Protein AF-A0A4Q2ZAC1-F1 (afdb_monomer_lite)

Radius of gyration: 15.21 Å; chains: 1; bounding box: 29×31×47 Å

Secondary structure (DSSP, 8-state):
-HHHHHHHHHHHHHHHHHHHHHHTTS-HHHHHHHHHHHHHHHHHTT-HHHHHHHHHHHHHHHHHHHHHHHHHHHHHT-

Structure (mmCIF, N/CA/C/O backbone):
data_AF-A0A4Q2ZAC1-F1
#
_entry.id   AF-A0A4Q2ZAC1-F1
#
loop_
_atom_site.group_PDB
_atom_site.id
_atom_site.type_symbol
_atom_site.label_atom_id
_atom_site.label_alt_id
_atom_site.label_comp_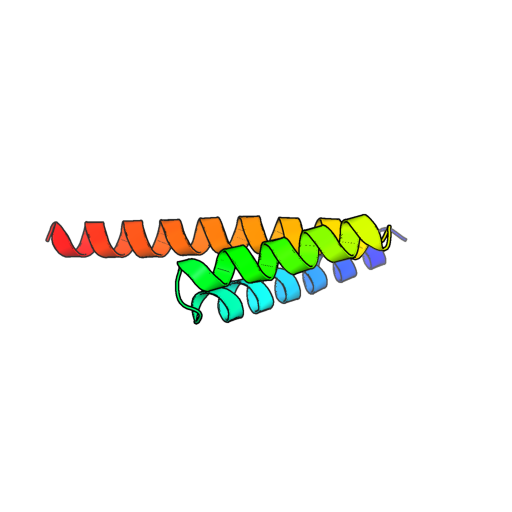id
_atom_site.label_asym_id
_atom_site.label_entity_id
_atom_site.label_seq_id
_atom_site.pdbx_PDB_ins_code
_atom_site.Cartn_x
_atom_site.Cartn_y
_atom_site.Cartn_z
_atom_site.occupancy
_atom_site.B_iso_or_equiv
_atom_site.auth_seq_id
_atom_site.auth_comp_id
_atom_site.auth_asym_id
_atom_site.auth_atom_id
_atom_site.pdbx_PDB_model_num
ATOM 1 N N . MET A 1 1 ? 18.342 22.986 -12.432 1.00 56.97 1 MET A N 1
ATOM 2 C CA . MET A 1 1 ? 18.035 21.539 -12.364 1.00 56.97 1 MET A CA 1
ATOM 3 C C . MET A 1 1 ? 17.640 21.066 -10.964 1.00 56.97 1 MET A C 1
ATOM 5 O O . MET A 1 1 ? 16.656 20.358 -10.890 1.00 56.97 1 MET A O 1
ATOM 9 N N . ARG A 1 2 ? 18.277 21.503 -9.860 1.00 59.12 2 ARG A N 1
ATOM 10 C CA . ARG A 1 2 ? 17.898 21.052 -8.496 1.00 59.12 2 ARG A CA 1
ATOM 11 C C . ARG A 1 2 ? 16.490 21.451 -8.015 1.00 59.12 2 ARG A C 1
ATOM 13 O O . ARG A 1 2 ? 15.902 20.725 -7.226 1.00 59.12 2 ARG A O 1
ATOM 20 N N . GLU A 1 3 ? 15.947 22.581 -8.470 1.00 55.00 3 GLU A N 1
ATOM 21 C CA . GLU A 1 3 ? 14.619 23.053 -8.028 1.00 55.00 3 GLU A CA 1
ATOM 22 C C . GLU A 1 3 ? 13.458 22.264 -8.656 1.00 55.00 3 GLU A C 1
ATOM 24 O O . GLU A 1 3 ? 12.428 22.089 -8.016 1.00 55.00 3 GLU A O 1
ATOM 29 N N . GLN A 1 4 ? 13.627 21.727 -9.872 1.00 52.84 4 GLN A N 1
ATOM 30 C CA . GLN A 1 4 ? 12.611 20.873 -10.508 1.00 52.84 4 GLN A CA 1
ATOM 31 C C . GLN A 1 4 ? 12.504 19.510 -9.810 1.00 52.84 4 GLN A C 1
ATOM 33 O O . GLN A 1 4 ? 11.394 19.066 -9.533 1.00 52.84 4 GLN A O 1
ATOM 38 N N . GLU A 1 5 ? 13.637 18.914 -9.415 1.00 53.62 5 GLU A N 1
ATOM 39 C CA . GLU A 1 5 ? 13.650 17.668 -8.632 1.00 53.62 5 GLU A CA 1
ATOM 40 C C . GLU A 1 5 ? 12.971 17.836 -7.261 1.00 53.62 5 GLU A C 1
ATOM 42 O O . GLU A 1 5 ? 12.262 16.940 -6.809 1.00 53.62 5 GLU A O 1
ATOM 47 N N . GLN A 1 6 ? 13.136 18.987 -6.594 1.00 51.38 6 GLN A N 1
ATOM 48 C CA . GLN A 1 6 ? 12.488 19.238 -5.299 1.00 51.38 6 GLN A CA 1
ATOM 49 C C . GLN A 1 6 ? 10.963 19.371 -5.407 1.00 51.38 6 GLN A C 1
ATOM 51 O O . GLN A 1 6 ? 10.251 18.777 -4.598 1.00 51.38 6 GLN A O 1
ATOM 56 N N . VAL A 1 7 ? 10.455 20.087 -6.415 1.00 56.53 7 VAL A N 1
ATOM 57 C CA . VAL A 1 7 ? 9.005 20.269 -6.612 1.00 56.53 7 VAL A CA 1
ATOM 58 C C . VAL A 1 7 ? 8.324 18.954 -7.008 1.00 56.53 7 VAL A C 1
ATOM 60 O O . VAL A 1 7 ? 7.254 18.638 -6.486 1.00 56.53 7 VAL A O 1
ATOM 63 N N . GLU A 1 8 ? 8.952 18.139 -7.863 1.00 53.06 8 GLU A N 1
ATOM 64 C CA . GLU A 1 8 ? 8.440 16.801 -8.196 1.00 53.06 8 GLU A CA 1
ATOM 65 C C . GLU A 1 8 ? 8.456 15.861 -6.982 1.00 53.06 8 GLU A C 1
ATOM 67 O O . GLU A 1 8 ? 7.510 15.096 -6.777 1.00 53.06 8 GLU A O 1
ATOM 72 N N . MET A 1 9 ? 9.480 15.934 -6.123 1.00 54.97 9 MET A N 1
ATOM 73 C CA . MET A 1 9 ? 9.536 15.133 -4.895 1.00 54.97 9 MET A CA 1
ATOM 74 C C . MET A 1 9 ? 8.459 15.521 -3.872 1.00 54.97 9 MET A C 1
ATOM 76 O O . MET A 1 9 ? 7.925 14.626 -3.204 1.00 54.97 9 MET A O 1
ATOM 80 N N . GLU A 1 10 ? 8.130 16.810 -3.745 1.00 54.81 10 GLU A N 1
ATOM 81 C CA . GLU A 1 10 ? 7.058 17.299 -2.868 1.00 54.81 10 GLU A CA 1
ATOM 82 C C . GLU A 1 10 ? 5.669 16.904 -3.392 1.00 54.81 10 GLU A C 1
ATOM 84 O O . GLU A 1 10 ? 4.881 16.326 -2.640 1.00 54.81 10 GLU A O 1
ATOM 89 N N . GLN A 1 11 ? 5.402 17.074 -4.692 1.00 58.47 11 GLN A N 1
ATOM 90 C CA . GLN A 1 11 ? 4.144 16.632 -5.315 1.00 58.47 11 GLN A CA 1
ATOM 91 C C . GLN A 1 11 ? 3.973 15.105 -5.276 1.00 58.47 11 GLN A C 1
ATOM 93 O O . GLN A 1 11 ? 2.882 14.595 -5.005 1.00 58.47 11 GLN A O 1
ATOM 98 N N . ALA A 1 12 ? 5.060 14.350 -5.461 1.00 59.59 12 ALA A N 1
ATOM 99 C CA . ALA A 1 12 ? 5.053 12.904 -5.260 1.00 59.59 12 ALA A CA 1
ATOM 100 C C . ALA A 1 12 ? 4.770 12.539 -3.793 1.00 59.59 12 ALA A C 1
ATOM 102 O O . ALA A 1 12 ? 4.143 11.518 -3.516 1.00 59.59 12 ALA A O 1
ATOM 103 N N . GLY A 1 13 ? 5.202 13.360 -2.830 1.00 66.56 13 GLY A N 1
ATOM 104 C CA . GLY A 1 13 ? 4.852 13.208 -1.417 1.00 66.56 13 GLY A CA 1
ATOM 105 C C . GLY A 1 13 ? 3.339 13.246 -1.179 1.00 66.56 13 GLY A C 1
ATOM 106 O O . GLY A 1 13 ? 2.807 12.365 -0.488 1.00 66.56 13 GLY A O 1
ATOM 107 N N . ASP A 1 14 ? 2.654 14.197 -1.813 1.00 83.62 14 ASP A N 1
ATOM 108 C CA . ASP A 1 14 ? 1.199 14.342 -1.743 1.00 83.62 14 ASP A CA 1
ATOM 109 C C . ASP A 1 14 ? 0.472 13.163 -2.394 1.00 83.62 14 ASP A C 1
ATOM 111 O O . ASP A 1 14 ? -0.453 12.602 -1.799 1.00 83.62 14 ASP A O 1
ATOM 115 N N . GLU A 1 15 ? 0.923 12.707 -3.564 1.00 92.38 15 GLU A N 1
ATOM 116 C CA . GLU A 1 15 ? 0.318 11.551 -4.231 1.00 92.38 15 GLU A CA 1
ATOM 117 C C . GLU A 1 15 ? 0.441 10.272 -3.382 1.00 92.38 15 GLU A C 1
ATOM 119 O O . GLU A 1 15 ? -0.537 9.539 -3.192 1.00 92.38 15 GLU A O 1
ATOM 124 N N . ILE A 1 16 ? 1.619 10.009 -2.805 1.00 95.06 16 ILE A N 1
ATOM 125 C CA . ILE A 1 16 ? 1.841 8.848 -1.930 1.00 95.06 16 ILE A CA 1
ATOM 126 C C . ILE A 1 16 ? 0.906 8.891 -0.715 1.00 95.06 16 ILE A C 1
ATOM 128 O O . ILE A 1 16 ? 0.359 7.857 -0.311 1.00 95.06 16 ILE A O 1
ATOM 132 N N . ALA A 1 17 ? 0.710 10.073 -0.124 1.00 92.19 17 ALA A N 1
ATOM 133 C CA . ALA A 1 17 ? -0.187 10.256 1.009 1.00 92.19 17 ALA A CA 1
ATOM 134 C C . ALA A 1 17 ? -1.659 10.029 0.626 1.00 92.19 17 ALA A C 1
ATOM 136 O O . ALA A 1 17 ? -2.380 9.342 1.361 1.00 92.19 17 ALA A O 1
ATOM 137 N N . GLN A 1 18 ? -2.093 10.544 -0.527 1.00 94.69 18 GLN A N 1
ATOM 138 C CA . GLN A 1 18 ? -3.451 10.364 -1.044 1.00 94.69 18 GLN A CA 1
ATOM 139 C C . GLN A 1 18 ? -3.743 8.893 -1.358 1.00 94.69 18 GLN A C 1
ATOM 141 O O . GLN A 1 18 ? -4.750 8.346 -0.897 1.00 94.69 18 GLN A O 1
ATOM 146 N N . LEU A 1 19 ? -2.833 8.214 -2.062 1.00 96.12 19 LEU A N 1
ATOM 147 C CA . LEU A 1 19 ? -2.963 6.791 -2.374 1.00 96.12 19 LEU A CA 1
ATOM 148 C C . LEU A 1 19 ? -3.026 5.953 -1.095 1.00 96.12 19 LEU A C 1
ATOM 150 O O . LEU A 1 19 ? -3.956 5.164 -0.927 1.00 96.12 19 LEU A O 1
ATOM 154 N N . ALA A 1 20 ? -2.100 6.153 -0.153 1.00 95.44 20 ALA A N 1
ATOM 155 C CA . ALA A 1 20 ? -2.109 5.419 1.111 1.00 95.44 20 ALA A CA 1
ATOM 156 C C . ALA A 1 20 ? -3.418 5.631 1.895 1.00 95.44 20 ALA A C 1
ATOM 158 O O . ALA A 1 20 ? -3.968 4.675 2.441 1.00 95.44 20 ALA A O 1
ATOM 159 N N . SER A 1 21 ? -3.958 6.853 1.901 1.00 93.31 21 SER A N 1
ATOM 160 C CA . SER A 1 21 ? -5.234 7.166 2.560 1.00 93.31 21 SER A CA 1
ATOM 161 C C . SER A 1 21 ? -6.424 6.488 1.876 1.00 93.31 21 SER A C 1
ATOM 163 O O . SER A 1 21 ? -7.305 5.971 2.557 1.00 93.31 21 SER A O 1
ATOM 165 N N . LYS A 1 22 ? -6.428 6.387 0.542 1.00 95.12 22 LYS A N 1
ATOM 166 C CA . LYS A 1 22 ? -7.449 5.628 -0.198 1.00 95.12 22 LYS A CA 1
ATOM 167 C C . LYS A 1 22 ? -7.426 4.141 0.166 1.00 95.12 22 LYS A C 1
ATOM 169 O O . LYS A 1 22 ? -8.477 3.545 0.390 1.00 95.12 22 LYS A O 1
ATOM 174 N N . TYR A 1 23 ? -6.239 3.546 0.283 1.00 95.44 23 TYR A N 1
ATOM 175 C CA . TYR A 1 23 ? -6.085 2.142 0.681 1.00 95.44 23 TYR A CA 1
ATOM 176 C C . TYR A 1 23 ? -6.474 1.870 2.142 1.00 95.44 23 TYR A C 1
ATOM 178 O O . TYR A 1 23 ? -6.852 0.746 2.463 1.00 95.44 23 TYR A O 1
ATOM 186 N N . MET A 1 24 ? -6.447 2.880 3.019 1.00 93.88 24 MET A N 1
ATOM 187 C CA . MET A 1 24 ? -6.953 2.757 4.395 1.00 93.88 24 MET A CA 1
ATOM 188 C C . MET A 1 24 ?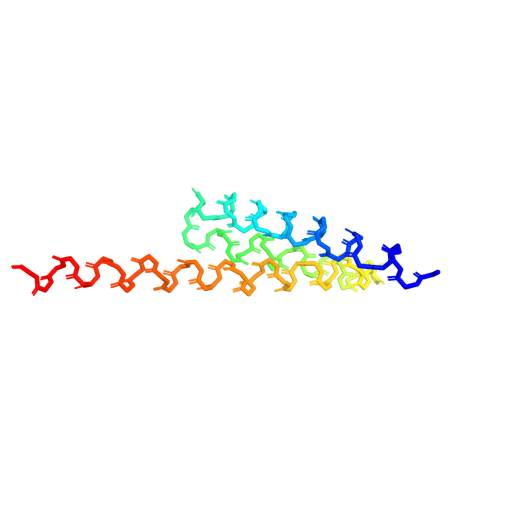 -8.465 2.520 4.475 1.00 93.88 24 MET A C 1
ATOM 190 O O . MET A 1 24 ? -8.931 2.045 5.508 1.00 93.88 24 MET A O 1
ATOM 194 N N . LEU A 1 25 ? -9.222 2.860 3.427 1.00 93.56 25 LEU A N 1
ATOM 195 C CA . LEU A 1 25 ? -10.674 2.656 3.368 1.00 93.56 25 LEU A CA 1
ATOM 196 C C . LEU A 1 25 ? -11.055 1.219 2.992 1.00 93.56 25 LEU A C 1
ATOM 198 O O . LEU A 1 25 ? -12.215 0.836 3.110 1.00 93.56 25 LEU A O 1
ATOM 202 N N . LEU A 1 26 ? -10.091 0.429 2.517 1.00 93.38 26 LEU A N 1
ATOM 203 C CA . LEU A 1 26 ? -10.310 -0.966 2.166 1.00 93.38 26 LEU A CA 1
ATOM 204 C C . LEU A 1 26 ? -10.152 -1.872 3.395 1.00 93.38 26 LEU A C 1
ATOM 206 O O . LEU A 1 26 ? -9.378 -1.549 4.303 1.00 93.38 26 LEU A O 1
ATOM 210 N N . PRO A 1 27 ? -10.808 -3.048 3.397 1.00 92.12 27 PRO A N 1
ATOM 211 C CA . PRO A 1 27 ? -10.547 -4.083 4.389 1.00 92.12 27 PRO A CA 1
ATOM 212 C C . PRO A 1 27 ? -9.053 -4.422 4.475 1.00 92.12 27 PRO A C 1
ATOM 214 O O . PRO A 1 27 ? -8.334 -4.398 3.471 1.00 92.12 27 PRO A O 1
ATOM 217 N N . GLU A 1 28 ? -8.582 -4.771 5.675 1.00 86.50 28 GLU A N 1
ATOM 218 C CA . GLU A 1 28 ? -7.157 -5.016 5.932 1.00 86.50 28 GLU A CA 1
ATOM 219 C C . GLU A 1 28 ? -6.558 -6.115 5.044 1.00 86.50 28 GLU A C 1
ATOM 221 O O . GLU A 1 28 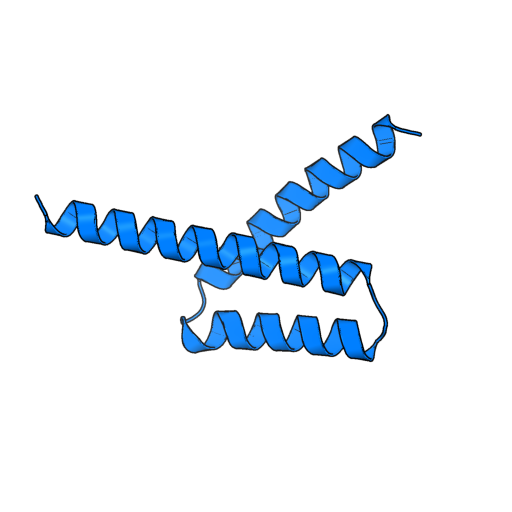? -5.437 -5.958 4.558 1.00 86.50 28 GLU A O 1
ATOM 226 N N . ALA A 1 29 ? -7.313 -7.180 4.776 1.00 85.50 29 ALA A N 1
ATOM 227 C CA . ALA A 1 29 ? -6.880 -8.233 3.862 1.00 85.50 29 ALA A CA 1
ATOM 228 C C . ALA A 1 29 ? -6.661 -7.690 2.434 1.00 85.50 29 ALA A C 1
ATOM 230 O O . ALA A 1 29 ? -5.636 -7.949 1.808 1.00 85.50 29 ALA A O 1
ATOM 231 N N . SER A 1 30 ? -7.578 -6.850 1.947 1.00 91.81 30 SER A N 1
ATOM 232 C CA . SER A 1 30 ? -7.590 -6.380 0.557 1.00 91.81 30 SER A CA 1
ATOM 233 C C . SER A 1 30 ? -6.602 -5.247 0.270 1.00 91.81 30 SER A C 1
ATOM 235 O O . SER A 1 30 ? -6.141 -5.101 -0.864 1.00 91.81 30 SER A O 1
ATOM 237 N N . ARG A 1 31 ? -6.273 -4.405 1.262 1.00 94.19 31 ARG A N 1
ATOM 238 C CA . ARG A 1 31 ? -5.415 -3.224 1.038 1.00 94.19 31 ARG A CA 1
ATOM 239 C C . ARG A 1 31 ? -3.982 -3.600 0.651 1.00 94.19 31 ARG A C 1
ATOM 241 O O . ARG A 1 31 ? -3.422 -3.013 -0.271 1.00 94.19 31 ARG A O 1
ATOM 248 N N . TYR A 1 32 ? -3.395 -4.586 1.332 1.00 94.19 32 TYR A N 1
ATOM 249 C CA . TYR A 1 32 ? -2.015 -5.009 1.079 1.00 94.19 32 TYR A CA 1
ATOM 250 C C . TYR A 1 32 ? -1.909 -5.921 -0.140 1.00 94.19 32 TYR A C 1
ATOM 252 O O . TYR A 1 32 ? -0.908 -5.856 -0.853 1.00 94.19 32 TYR A O 1
ATOM 260 N N . GLU A 1 33 ? -2.945 -6.714 -0.412 1.00 96.44 33 GLU A N 1
ATOM 261 C CA . GLU A 1 33 ? -3.032 -7.547 -1.610 1.00 96.44 33 GLU A CA 1
ATOM 262 C C . GLU A 1 33 ? -3.003 -6.685 -2.876 1.00 96.44 33 GLU A C 1
ATOM 264 O O . GLU A 1 33 ? -2.124 -6.849 -3.717 1.00 96.44 33 GLU A O 1
ATOM 269 N N . LYS A 1 34 ? -3.876 -5.674 -2.968 1.00 96.25 34 LYS A N 1
ATOM 270 C CA . LYS A 1 34 ? -3.922 -4.778 -4.133 1.00 96.25 34 LYS A CA 1
ATOM 271 C C . LYS A 1 34 ? -2.614 -4.014 -4.356 1.00 96.25 34 LYS A C 1
ATOM 273 O O . LYS A 1 34 ? -2.167 -3.896 -5.493 1.00 96.25 34 LYS A O 1
ATOM 278 N N . ILE A 1 35 ? -1.969 -3.528 -3.291 1.00 96.44 35 ILE A N 1
ATOM 279 C CA . ILE A 1 35 ? -0.646 -2.892 -3.409 1.00 96.44 35 ILE A CA 1
ATOM 280 C C . ILE A 1 35 ? 0.402 -3.900 -3.893 1.00 96.44 35 ILE A C 1
ATOM 282 O O . ILE A 1 35 ? 1.238 -3.557 -4.725 1.00 96.44 35 ILE A O 1
ATOM 286 N N . SER A 1 36 ? 0.345 -5.146 -3.419 1.00 96.94 36 SER A N 1
ATOM 287 C CA . SER A 1 36 ? 1.238 -6.209 -3.892 1.00 96.94 36 SER A CA 1
ATOM 288 C C . SER A 1 36 ? 1.032 -6.492 -5.381 1.00 96.94 36 SER A C 1
ATOM 290 O O . SER A 1 36 ? 2.018 -6.593 -6.101 1.00 96.94 36 SER A O 1
ATOM 292 N N . CYS A 1 37 ? -0.212 -6.501 -5.876 1.00 97.88 37 CYS A N 1
ATOM 293 C CA . CYS A 1 37 ? -0.490 -6.622 -7.311 1.00 97.88 37 CYS A CA 1
ATOM 294 C C . CYS A 1 37 ? 0.163 -5.498 -8.127 1.00 97.88 37 CYS A C 1
ATOM 296 O O . CYS A 1 37 ? 0.744 -5.764 -9.178 1.00 97.88 37 CYS A O 1
ATOM 298 N N . HIS A 1 38 ? 0.102 -4.253 -7.648 1.00 97.69 38 HIS A N 1
ATOM 299 C CA . HIS A 1 38 ? 0.755 -3.130 -8.321 1.00 97.69 38 HIS A CA 1
ATOM 300 C C . HIS A 1 38 ? 2.283 -3.264 -8.349 1.00 97.69 38 HIS A C 1
ATOM 302 O O . HIS A 1 38 ? 2.888 -3.024 -9.389 1.00 97.69 38 HIS A O 1
ATOM 308 N N . ILE A 1 39 ? 2.895 -3.699 -7.242 1.00 97.62 39 ILE A N 1
ATOM 309 C CA . ILE A 1 39 ? 4.340 -3.966 -7.157 1.00 97.62 39 ILE A CA 1
ATOM 310 C C . ILE A 1 39 ? 4.738 -5.076 -8.137 1.00 97.62 39 ILE A C 1
ATOM 312 O O . ILE A 1 39 ? 5.675 -4.900 -8.909 1.00 97.62 39 ILE A O 1
ATOM 316 N N . SER A 1 40 ? 4.015 -6.200 -8.147 1.00 98.06 40 SER A N 1
ATOM 317 C CA . SER A 1 40 ? 4.289 -7.319 -9.056 1.00 98.06 40 SER A CA 1
ATOM 318 C C . SER A 1 40 ? 4.155 -6.918 -10.521 1.00 98.06 40 SER A C 1
ATOM 320 O O . SER A 1 40 ? 4.980 -7.318 -11.341 1.00 98.06 40 SER A O 1
ATOM 322 N N . ARG A 1 41 ? 3.148 -6.103 -10.852 1.00 98.00 41 ARG A N 1
ATOM 323 C CA . ARG A 1 41 ? 2.975 -5.575 -12.204 1.00 98.00 41 ARG A CA 1
ATOM 324 C C . ARG A 1 41 ? 4.116 -4.638 -12.592 1.00 98.00 41 ARG A C 1
ATOM 326 O O . ARG A 1 41 ? 4.723 -4.861 -13.626 1.00 98.00 41 ARG A O 1
ATOM 333 N N . ALA A 1 42 ? 4.465 -3.668 -11.747 1.00 97.38 42 ALA A N 1
ATOM 334 C CA . ALA A 1 42 ? 5.572 -2.748 -12.014 1.00 97.38 42 ALA A CA 1
ATOM 335 C C . ALA A 1 42 ? 6.911 -3.484 -12.187 1.00 97.38 42 ALA A C 1
ATOM 337 O O . ALA A 1 42 ? 7.698 -3.138 -13.063 1.00 97.38 42 ALA A O 1
ATOM 338 N N . LEU A 1 43 ? 7.139 -4.539 -11.396 1.00 97.25 43 LEU A N 1
ATOM 339 C CA . LEU A 1 43 ? 8.305 -5.408 -11.533 1.00 97.25 43 LEU A CA 1
ATOM 340 C C . LEU A 1 43 ? 8.303 -6.173 -12.865 1.00 97.25 43 LEU A C 1
ATOM 342 O O . LEU A 1 43 ? 9.336 -6.248 -13.521 1.00 97.25 43 LEU A O 1
ATOM 346 N N . THR A 1 44 ? 7.153 -6.727 -13.262 1.00 97.88 44 THR A N 1
ATOM 347 C CA . THR A 1 44 ? 6.997 -7.467 -14.530 1.00 97.88 44 THR A CA 1
ATOM 348 C C . THR A 1 44 ? 7.184 -6.549 -15.736 1.00 97.88 44 THR A C 1
ATOM 350 O O . THR A 1 44 ? 7.855 -6.916 -16.695 1.00 97.88 44 THR A O 1
ATOM 353 N N . ASP A 1 45 ? 6.633 -5.340 -15.654 1.00 97.12 45 ASP A N 1
ATOM 354 C CA . ASP A 1 45 ? 6.677 -4.330 -16.709 1.00 97.12 45 ASP A CA 1
ATOM 355 C C . ASP A 1 45 ? 8.038 -3.597 -16.750 1.00 97.12 45 ASP A C 1
ATOM 357 O O . ASP A 1 45 ? 8.283 -2.797 -17.651 1.00 97.12 45 ASP A O 1
ATOM 361 N N . GLY A 1 46 ? 8.935 -3.842 -15.782 1.00 96.38 46 GLY A N 1
ATOM 362 C CA . GLY A 1 46 ? 10.238 -3.176 -15.677 1.00 96.38 46 GLY A CA 1
ATOM 363 C C . GLY A 1 46 ? 10.157 -1.679 -15.348 1.00 96.38 46 GLY A C 1
ATOM 364 O O . GLY A 1 46 ? 11.124 -0.950 -15.571 1.00 96.38 46 GLY A O 1
ATOM 365 N N . ASN A 1 47 ? 9.019 -1.204 -14.829 1.00 97.25 47 ASN A N 1
ATOM 366 C CA . ASN A 1 47 ? 8.804 0.202 -14.499 1.00 97.25 47 ASN A CA 1
ATOM 367 C C . ASN A 1 47 ? 9.272 0.513 -13.067 1.00 97.25 47 ASN A C 1
ATOM 369 O O . ASN A 1 47 ? 8.535 0.339 -12.091 1.00 97.25 47 ASN A O 1
ATOM 373 N N . TRP A 1 48 ? 10.510 0.993 -12.946 1.00 94.31 48 TRP A N 1
ATOM 374 C CA . TRP A 1 48 ? 11.147 1.295 -11.662 1.00 94.31 48 TRP A CA 1
ATOM 375 C C . TRP A 1 48 ? 10.503 2.462 -10.906 1.00 94.31 48 TRP A C 1
ATOM 377 O O . TRP A 1 48 ? 10.471 2.432 -9.672 1.00 94.31 48 TRP A O 1
ATOM 387 N N . ASP A 1 49 ? 9.945 3.445 -11.615 1.00 94.31 49 ASP A N 1
ATOM 388 C CA . ASP A 1 49 ? 9.281 4.595 -10.994 1.00 94.31 49 ASP A CA 1
ATOM 389 C C . ASP A 1 49 ? 7.982 4.166 -10.314 1.00 94.31 49 ASP A C 1
ATOM 391 O O . ASP A 1 49 ? 7.761 4.461 -9.133 1.00 94.31 49 ASP A O 1
ATOM 395 N N . ASP A 1 50 ? 7.165 3.371 -11.012 1.00 95.12 50 ASP A N 1
ATOM 396 C CA . ASP A 1 50 ? 5.964 2.774 -10.426 1.00 95.12 50 ASP A CA 1
ATOM 397 C C . ASP A 1 50 ? 6.323 1.829 -9.278 1.00 95.12 50 ASP A C 1
ATOM 399 O O . ASP A 1 50 ? 5.675 1.850 -8.228 1.00 95.12 50 ASP A O 1
ATOM 403 N N . LEU A 1 51 ? 7.378 1.024 -9.426 1.00 96.44 51 LEU A N 1
ATOM 404 C CA . LEU A 1 51 ? 7.816 0.122 -8.367 1.00 96.44 51 LEU A CA 1
ATOM 405 C C . LEU A 1 51 ? 8.163 0.902 -7.088 1.00 96.44 51 LEU A C 1
ATOM 407 O O . LEU A 1 51 ? 7.645 0.596 -6.007 1.00 96.44 51 LEU A O 1
ATOM 411 N N . ASN A 1 52 ? 8.987 1.947 -7.207 1.00 95.44 52 ASN A N 1
ATOM 412 C CA . ASN A 1 52 ? 9.363 2.812 -6.089 1.00 95.44 52 ASN A CA 1
ATOM 413 C C . ASN A 1 52 ? 8.131 3.495 -5.471 1.00 95.44 52 ASN A C 1
ATOM 415 O O . ASN A 1 52 ? 7.940 3.471 -4.249 1.00 95.44 52 ASN A O 1
ATOM 419 N N . LYS A 1 53 ? 7.239 4.031 -6.310 1.00 96.00 53 LYS A N 1
ATOM 420 C CA . LYS A 1 53 ? 5.970 4.628 -5.885 1.00 96.00 53 LYS A CA 1
ATOM 421 C C . LYS A 1 53 ? 5.147 3.660 -5.039 1.00 96.00 53 LYS A C 1
ATOM 423 O O . LYS A 1 53 ? 4.790 3.991 -3.906 1.00 96.00 53 LYS A O 1
ATOM 428 N N . TRP A 1 54 ? 4.889 2.444 -5.516 1.00 97.19 54 TRP A N 1
ATOM 429 C CA . TRP A 1 54 ? 4.058 1.480 -4.789 1.00 97.19 54 TRP A CA 1
ATOM 430 C C . TRP A 1 54 ? 4.709 0.984 -3.491 1.00 97.19 54 TRP A C 1
ATOM 432 O O . TRP A 1 54 ? 4.007 0.786 -2.493 1.00 97.19 54 TRP A O 1
ATOM 442 N N . HIS A 1 55 ? 6.042 0.886 -3.432 1.00 97.62 55 HIS A N 1
ATOM 443 C CA . HIS A 1 55 ? 6.758 0.638 -2.175 1.00 97.62 55 HIS A CA 1
ATOM 444 C C . HIS A 1 55 ? 6.596 1.785 -1.167 1.00 97.62 55 HIS A C 1
ATOM 446 O O . HIS A 1 55 ? 6.324 1.534 0.015 1.00 97.62 55 HIS A O 1
ATOM 452 N N . ARG A 1 56 ? 6.692 3.042 -1.615 1.00 96.69 56 ARG A N 1
ATOM 453 C CA . ARG A 1 56 ? 6.456 4.221 -0.765 1.00 96.69 56 ARG A CA 1
ATOM 454 C C . ARG A 1 56 ? 5.012 4.272 -0.255 1.00 96.69 56 ARG A C 1
ATOM 456 O O . ARG A 1 56 ? 4.809 4.513 0.939 1.00 96.69 56 ARG A O 1
ATOM 463 N N . VAL A 1 57 ? 4.021 3.955 -1.099 1.00 96.81 57 VAL A N 1
ATOM 464 C CA . VAL A 1 57 ? 2.609 3.818 -0.683 1.00 96.81 57 VAL A CA 1
ATOM 465 C C . VAL A 1 57 ? 2.463 2.737 0.389 1.00 96.81 57 VAL A C 1
ATOM 467 O O . VAL A 1 57 ? 1.875 2.999 1.440 1.00 96.81 57 VAL A O 1
ATOM 470 N N . ARG A 1 58 ? 3.046 1.545 0.184 1.00 96.44 58 ARG A N 1
ATOM 471 C CA . ARG A 1 58 ? 3.004 0.436 1.156 1.00 96.44 58 ARG A CA 1
ATOM 472 C C . ARG A 1 58 ? 3.563 0.842 2.520 1.00 96.44 58 ARG A C 1
ATOM 474 O O . ARG A 1 58 ? 2.962 0.542 3.557 1.00 96.44 58 ARG A O 1
ATOM 481 N N . LEU A 1 59 ? 4.701 1.534 2.528 1.00 95.94 59 LEU A N 1
ATOM 482 C CA . LEU A 1 59 ? 5.335 2.009 3.755 1.00 95.94 59 LEU A CA 1
ATOM 483 C C . LEU A 1 59 ? 4.459 3.041 4.475 1.00 95.94 59 LEU A C 1
ATOM 485 O O . LEU A 1 59 ? 4.239 2.928 5.685 1.00 95.94 59 LEU A O 1
ATOM 489 N N . ARG A 1 60 ? 3.932 4.032 3.745 1.00 95.12 60 ARG A N 1
ATOM 490 C CA . ARG A 1 60 ? 3.056 5.066 4.312 1.00 95.12 60 ARG A CA 1
ATOM 491 C C . ARG A 1 60 ? 1.778 4.460 4.889 1.00 95.12 60 ARG A C 1
ATOM 493 O O . ARG A 1 60 ? 1.428 4.784 6.022 1.00 95.12 60 ARG A O 1
ATOM 500 N N . LEU A 1 61 ? 1.141 3.540 4.164 1.00 95.19 61 LEU A N 1
ATOM 501 C CA . LEU A 1 61 ? -0.040 2.811 4.626 1.00 95.19 61 LEU A CA 1
ATOM 502 C C . LEU A 1 61 ? 0.241 2.067 5.937 1.00 95.19 61 LEU A C 1
ATOM 504 O O . LEU A 1 61 ? -0.507 2.211 6.901 1.00 95.19 61 LEU A O 1
ATOM 508 N N . THR A 1 62 ? 1.357 1.336 6.007 1.00 94.75 62 THR A N 1
ATOM 509 C CA . THR A 1 62 ? 1.762 0.594 7.214 1.00 94.75 62 THR A CA 1
ATOM 510 C C . THR A 1 62 ? 1.903 1.522 8.423 1.00 94.75 62 THR A C 1
ATOM 512 O O . THR A 1 62 ? 1.451 1.193 9.522 1.00 94.75 62 THR A O 1
ATOM 515 N N . ARG A 1 63 ? 2.497 2.709 8.234 1.00 94.44 63 ARG A N 1
ATOM 516 C CA . ARG A 1 63 ? 2.628 3.718 9.297 1.00 94.44 63 ARG A CA 1
ATOM 517 C C . ARG A 1 63 ? 1.265 4.242 9.755 1.00 94.44 63 ARG A C 1
ATOM 519 O O . ARG A 1 63 ? 1.030 4.283 10.959 1.00 94.44 63 ARG A O 1
ATOM 526 N N . LEU A 1 64 ? 0.359 4.562 8.827 1.00 93.38 64 LEU A N 1
ATOM 527 C CA . LEU A 1 64 ? -1.005 5.007 9.151 1.00 93.38 64 LEU A CA 1
ATOM 528 C C . LEU A 1 64 ? -1.785 3.942 9.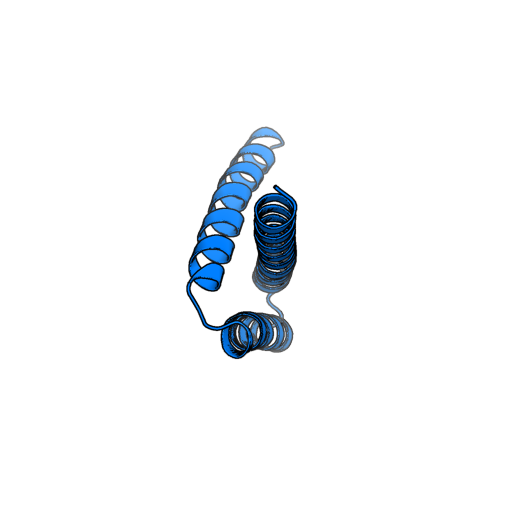937 1.00 93.38 64 LEU A C 1
ATOM 530 O O . LEU A 1 64 ? -2.455 4.260 10.918 1.00 93.38 64 LEU A O 1
ATOM 534 N N . CYS A 1 65 ? -1.655 2.668 9.556 1.00 91.75 65 CYS A N 1
ATOM 535 C CA . CYS A 1 65 ? -2.285 1.555 10.269 1.00 91.75 6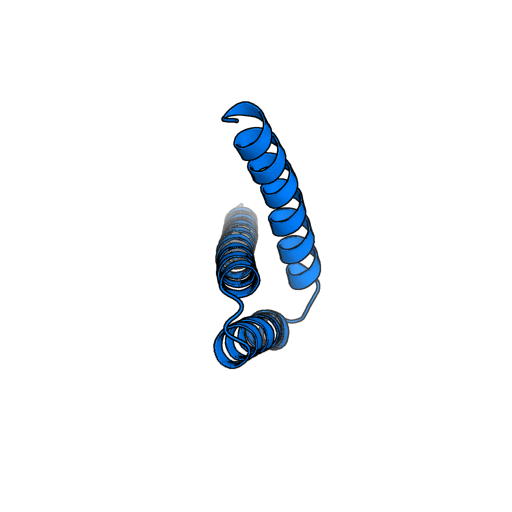5 CYS A CA 1
ATOM 536 C C . CYS A 1 65 ? -1.788 1.462 11.715 1.00 91.75 65 CYS A C 1
ATOM 538 O O . CYS A 1 65 ? -2.589 1.367 12.642 1.00 91.75 65 CYS A O 1
ATOM 540 N N . ARG A 1 66 ? -0.464 1.537 11.912 1.00 92.06 66 ARG A N 1
ATOM 541 C CA . ARG A 1 66 ? 0.151 1.506 13.248 1.00 92.06 66 ARG A CA 1
ATOM 542 C C . ARG A 1 66 ? -0.282 2.692 14.105 1.00 92.06 66 ARG A C 1
ATOM 544 O O . ARG A 1 66 ? -0.568 2.498 15.279 1.00 92.06 66 ARG A O 1
ATOM 551 N N . GLN A 1 67 ? -0.369 3.890 13.526 1.00 92.12 67 GLN A N 1
ATOM 552 C CA . GLN A 1 67 ? -0.839 5.085 14.230 1.00 92.12 67 GLN A CA 1
ATOM 553 C C . GLN A 1 67 ? -2.294 4.943 14.691 1.00 92.12 67 GLN A C 1
ATOM 555 O O . GLN A 1 67 ? -2.581 5.219 15.852 1.00 92.12 67 GLN A O 1
ATOM 560 N N . ARG A 1 68 ? -3.201 4.452 13.830 1.00 88.75 68 ARG A N 1
ATOM 561 C CA . ARG A 1 68 ? -4.602 4.215 14.229 1.00 88.75 68 ARG A CA 1
ATOM 562 C C . ARG A 1 68 ? -4.720 3.152 15.315 1.00 88.75 68 ARG A C 1
ATOM 564 O O . ARG A 1 68 ? -5.475 3.349 16.258 1.00 88.75 68 ARG A O 1
ATOM 571 N N . LEU A 1 69 ? -3.960 2.062 15.208 1.00 88.31 69 LEU A N 1
ATOM 572 C CA . LEU A 1 69 ? -3.963 1.011 16.225 1.00 88.31 69 LEU A CA 1
ATOM 573 C C . LEU A 1 69 ? -3.430 1.522 17.572 1.00 88.31 69 LEU A C 1
ATOM 575 O O . LEU A 1 69 ? -4.000 1.216 18.613 1.00 88.31 69 LEU A O 1
ATOM 579 N N . ALA A 1 70 ? -2.357 2.317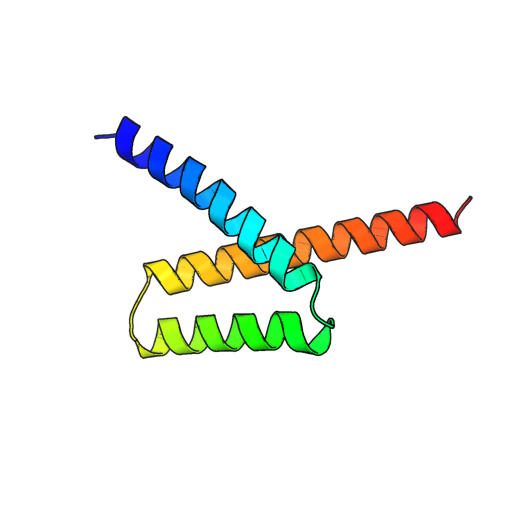 17.559 1.00 87.88 70 ALA A N 1
ATOM 580 C CA . ALA A 1 70 ? -1.812 2.930 18.767 1.00 87.88 70 ALA A CA 1
ATOM 581 C C . ALA A 1 70 ? -2.803 3.915 19.408 1.00 87.88 70 ALA A C 1
ATOM 583 O O . ALA A 1 70 ? -2.980 3.890 20.622 1.00 87.88 70 ALA A O 1
ATOM 584 N N . ALA A 1 71 ? -3.487 4.732 18.599 1.00 88.56 71 ALA A N 1
ATOM 585 C CA . ALA A 1 71 ? -4.517 5.649 19.079 1.00 88.56 71 ALA A CA 1
ATOM 586 C C . ALA A 1 71 ? -5.718 4.908 19.693 1.00 88.56 71 ALA A C 1
ATOM 588 O O . ALA A 1 71 ? -6.185 5.306 20.754 1.00 88.56 71 ALA A O 1
ATOM 589 N N . ALA A 1 72 ? -6.172 3.809 19.079 1.00 85.69 72 ALA A N 1
ATOM 590 C CA . ALA A 1 72 ? -7.253 2.982 19.621 1.00 85.69 72 ALA A CA 1
ATOM 591 C C . ALA A 1 72 ? -6.883 2.378 20.989 1.00 85.69 72 ALA A C 1
ATOM 593 O O . ALA A 1 72 ? -7.642 2.495 21.942 1.00 85.69 72 ALA A O 1
ATOM 594 N N . ARG A 1 73 ? -5.668 1.831 21.125 1.00 85.19 73 ARG A N 1
ATOM 595 C CA . ARG A 1 73 ? -5.176 1.281 22.403 1.00 85.19 73 ARG A CA 1
ATOM 596 C C . ARG A 1 73 ? -5.042 2.333 23.503 1.00 85.19 73 ARG A C 1
ATOM 598 O O . ARG A 1 73 ? -5.302 2.044 24.665 1.00 85.19 73 ARG A O 1
ATOM 605 N N . ALA A 1 74 ? -4.621 3.545 23.143 1.00 80.75 74 ALA A N 1
ATOM 606 C CA . ALA A 1 74 ? -4.537 4.651 24.091 1.00 80.75 74 ALA A CA 1
ATOM 607 C C . ALA A 1 74 ? -5.925 5.077 24.597 1.00 80.75 74 ALA A C 1
ATOM 609 O O . ALA A 1 74 ? -6.049 5.462 25.753 1.00 80.75 74 ALA A O 1
ATOM 610 N N . GLN A 1 75 ? -6.960 4.977 23.757 1.00 75.81 75 GLN A N 1
ATOM 611 C CA . GLN A 1 75 ? -8.346 5.266 24.139 1.00 75.81 75 GLN A CA 1
ATOM 612 C C . GLN A 1 75 ? -8.957 4.175 25.029 1.00 75.81 75 GLN A C 1
ATOM 614 O O . GLN A 1 75 ? -9.742 4.500 25.906 1.00 75.81 75 GLN A O 1
ATOM 619 N N . GLU A 1 76 ? -8.580 2.907 24.843 1.00 69.62 76 GLU A N 1
ATOM 620 C CA . GLU A 1 76 ? -9.020 1.784 25.694 1.00 69.62 76 GLU A CA 1
ATOM 621 C C . GLU A 1 76 ? -8.361 1.769 27.088 1.00 69.62 76 GLU A C 1
ATOM 623 O O . GLU A 1 76 ? -8.806 1.041 27.970 1.00 69.62 76 GLU A O 1
ATOM 628 N N . SER A 1 77 ? -7.285 2.541 27.284 1.00 63.97 77 SER A N 1
ATOM 629 C CA . SER A 1 77 ? -6.518 2.600 28.540 1.00 63.97 77 SER A CA 1
ATOM 630 C C . SER A 1 77 ? -6.920 3.770 29.461 1.00 63.97 77 SER A C 1
ATOM 632 O O . SER A 1 77 ? -6.235 4.005 30.458 1.00 63.97 77 SER A O 1
ATOM 634 N N . LEU A 1 78 ? -7.978 4.515 29.112 1.00 55.25 78 LEU A N 1
ATOM 635 C CA . LEU A 1 78 ? -8.567 5.633 29.868 1.00 55.25 78 LEU A CA 1
ATOM 636 C C . LEU A 1 78 ? -9.927 5.231 30.444 1.00 55.25 78 LEU A C 1
ATOM 638 O O . LEU A 1 78 ? -10.209 5.658 31.585 1.00 55.25 78 LEU A O 1
#

Sequence (78 aa):
MREQEQVEMEQAGDEIAQLASKYMLLPEASRYEKISCHISRALTDGNWDDLNKWHRVRLRLTRLCRQRLAAARAQESL

Foldseek 3Di:
DVVVVVVVVVVLVVVLLVLLVVLLVDDPVVSVVVLVVQLVVCVVVVPVVSNVSSVSSVVNNVVVVVVVVVVVVVVVVD

pLDDT: mean 86.17, std 15.23, range [51.38, 98.06]